Protein AF-A0A3D4PEL5-F1 (afdb_monomer)

Secondary structure (DSSP, 8-state):
-B----SS-EEEEEEEEE-S-TTTEEEEEEEEE-TT----STT-EEEEE-TTPPPEEPPTTEEEEE-TT-EEEEEEEE---SS------EEEEEEE-GGG--EE--------SS----TT-

pLDDT: mean 92.88, std 7.43, range [60.94, 98.19]

Solvent-accessible surface area (backbone atoms only — not comparable to full-atom values): 7435 Å² total; per-residue (Å²): 113,46,74,79,77,41,85,52,69,42,32,36,35,27,38,42,61,46,67,52,30,74,87,32,52,51,35,38,41,31,28,53,42,46,70,84,71,53,87,45,78,57,71,28,70,68,43,65,38,46,88,91,64,74,73,56,70,52,64,90,36,34,24,31,80,43,59,42,56,31,29,40,39,69,48,78,41,70,46,87,82,91,61,95,82,76,73,64,64,46,75,50,79,40,73,52,62,73,91,61,52,77,39,84,54,78,54,75,83,88,82,76,92,83,76,80,81,64,91,92,112

Nearest PDB structures (foldseek):
  3jb4-assembly1_B  TM=3.473E-01  e=1.575E+00  Ljungan virus 87-012
  7sgm-assembly1_A  TM=2.131E-01  e=1.757E+00  Homo sapiens
  4mxv-assembly1_D  TM=2.091E-01  e=2.188E+00  Homo sapiens
  6zs5-assembly1_D  TM=3.329E-01  e=9.603E+00  Homo sapiens
  7mez-assembly1_A  TM=2.178E-01  e=9.091E+00  Homo sapiens

Structure (mmCIF, N/CA/C/O backbone):
data_AF-A0A3D4PEL5-F1
#
_entry.id   AF-A0A3D4PEL5-F1
#
loop_
_atom_site.group_PDB
_atom_site.id
_atom_site.type_symbol
_atom_site.label_atom_id
_atom_site.label_alt_id
_atom_site.label_comp_id
_atom_site.label_asym_id
_atom_site.label_entity_id
_atom_site.label_seq_id
_atom_site.pdbx_PDB_ins_code
_atom_site.Cartn_x
_atom_site.Cartn_y
_atom_site.Cartn_z
_atom_site.occupancy
_atom_site.B_iso_or_equiv
_atom_site.auth_seq_id
_atom_site.auth_comp_id
_atom_site.auth_asym_id
_atom_site.auth_atom_id
_atom_site.pdbx_PDB_model_num
ATOM 1 N N . VAL A 1 1 ? -6.446 -4.851 -8.726 1.00 94.00 1 VAL A N 1
ATOM 2 C CA . VAL A 1 1 ? -7.329 -4.446 -7.604 1.00 94.00 1 VAL A CA 1
ATOM 3 C C . VAL A 1 1 ? -7.672 -5.688 -6.808 1.00 94.00 1 VAL A C 1
ATOM 5 O O . VAL A 1 1 ? -7.934 -6.709 -7.429 1.00 94.00 1 VAL A O 1
ATOM 8 N N . VAL A 1 2 ? -7.648 -5.611 -5.480 1.00 96.25 2 VAL A N 1
ATOM 9 C CA . VAL A 1 2 ? -7.956 -6.718 -4.568 1.00 96.25 2 VAL A CA 1
ATOM 10 C C . VAL A 1 2 ? -9.049 -6.272 -3.602 1.00 96.25 2 VAL A C 1
ATOM 12 O O . VAL A 1 2 ? -8.982 -5.172 -3.059 1.00 96.25 2 VAL A O 1
ATOM 15 N N . ASP A 1 3 ? -10.048 -7.121 -3.396 1.00 95.88 3 ASP A N 1
ATOM 16 C CA . ASP A 1 3 ? -11.123 -6.898 -2.433 1.00 95.88 3 ASP A CA 1
ATOM 17 C C . ASP A 1 3 ? -10.860 -7.740 -1.171 1.00 95.88 3 ASP A C 1
ATOM 19 O O . ASP A 1 3 ? -10.906 -8.971 -1.260 1.00 95.88 3 ASP A O 1
ATOM 23 N N . PRO A 1 4 ? -10.565 -7.114 -0.016 1.00 95.69 4 PRO A N 1
ATOM 24 C CA . PRO A 1 4 ? -10.307 -7.823 1.234 1.00 95.69 4 PRO A CA 1
ATOM 25 C C . PRO A 1 4 ? -11.581 -8.347 1.915 1.00 95.69 4 PRO A C 1
ATOM 27 O O . PRO A 1 4 ? -11.475 -9.019 2.938 1.00 95.69 4 PRO A O 1
ATOM 30 N N . LYS A 1 5 ? -12.774 -8.042 1.381 1.00 96.44 5 LYS A N 1
ATOM 31 C CA . LYS A 1 5 ? -14.080 -8.444 1.930 1.00 96.44 5 LYS A CA 1
ATOM 32 C C . LYS A 1 5 ? -14.337 -7.943 3.354 1.00 96.44 5 LYS A C 1
ATOM 34 O O . LYS A 1 5 ? -15.060 -8.578 4.116 1.00 96.44 5 LYS A O 1
ATOM 39 N N . PHE A 1 6 ? -13.767 -6.795 3.719 1.00 95.94 6 PHE A N 1
ATOM 40 C CA . PHE A 1 6 ? -14.029 -6.171 5.014 1.00 95.94 6 PHE A CA 1
ATOM 41 C C . PHE A 1 6 ? -15.477 -5.681 5.093 1.00 95.94 6 PHE A C 1
ATOM 43 O O . PHE A 1 6 ? -15.896 -4.830 4.310 1.00 95.94 6 PHE A O 1
ATOM 50 N N . THR A 1 7 ? -16.2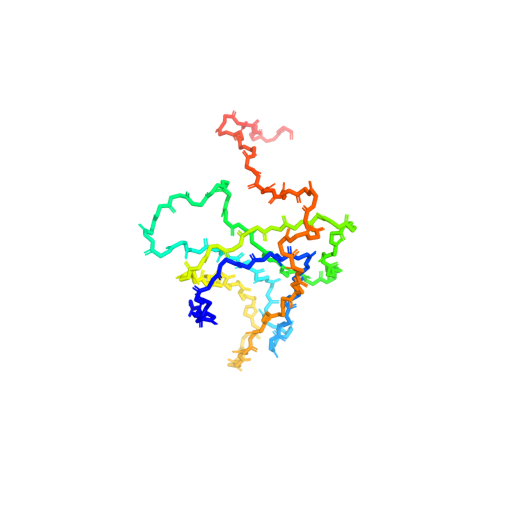28 -6.220 6.051 1.00 96.06 7 THR A N 1
ATOM 51 C CA . THR A 1 7 ? -17.625 -5.853 6.339 1.00 96.06 7 THR A CA 1
ATOM 52 C C . THR A 1 7 ? -17.753 -4.747 7.383 1.00 96.06 7 THR A C 1
ATOM 54 O O . THR A 1 7 ? -18.836 -4.210 7.573 1.00 96.06 7 THR A O 1
ATOM 57 N N . GLU A 1 8 ? -16.654 -4.410 8.051 1.00 96.12 8 GLU A N 1
ATOM 58 C CA . GLU A 1 8 ? -16.547 -3.368 9.069 1.00 96.12 8 GLU A CA 1
ATOM 59 C C . GLU A 1 8 ? -15.274 -2.553 8.834 1.00 96.12 8 GLU A C 1
ATOM 61 O O . GLU A 1 8 ? -14.348 -3.017 8.156 1.00 96.12 8 GLU A O 1
ATOM 66 N N . ASP A 1 9 ? -15.238 -1.341 9.382 1.00 95.88 9 ASP A N 1
ATOM 67 C CA . ASP A 1 9 ? -14.062 -0.482 9.312 1.00 95.88 9 ASP A CA 1
ATOM 68 C C . ASP A 1 9 ? -12.872 -1.174 9.991 1.00 95.88 9 ASP A C 1
ATOM 70 O O . ASP A 1 9 ? -13.000 -1.787 11.053 1.00 95.88 9 ASP A O 1
ATOM 74 N N . LYS A 1 10 ? -11.694 -1.089 9.372 1.00 97.38 10 LYS A N 1
ATOM 75 C CA . LYS A 1 10 ? -10.458 -1.673 9.902 1.00 97.38 10 LYS A CA 1
ATOM 76 C C . LYS A 1 10 ? -9.434 -0.594 10.195 1.00 97.38 10 LYS A C 1
ATOM 78 O O . LYS A 1 10 ? -9.231 0.307 9.390 1.00 97.38 10 LYS A O 1
ATOM 83 N N . TRP A 1 11 ? -8.738 -0.726 11.316 1.00 97.25 11 TRP A N 1
ATOM 84 C CA . TRP A 1 11 ? -7.670 0.182 11.715 1.00 97.25 11 TRP A CA 1
ATOM 85 C C . TRP A 1 11 ? -6.318 -0.497 11.527 1.00 97.25 11 TRP A C 1
ATOM 87 O O . TRP A 1 11 ? -6.069 -1.562 12.084 1.00 97.25 11 TRP A O 1
ATOM 97 N N . VAL A 1 12 ? -5.465 0.098 10.693 1.00 96.19 12 VAL A N 1
ATOM 98 C CA . VAL A 1 12 ? -4.199 -0.484 10.232 1.00 96.19 12 VAL A CA 1
ATOM 99 C C . VAL A 1 12 ? -3.019 0.244 10.872 1.00 96.19 12 VAL A C 1
ATOM 101 O O . VAL A 1 12 ? -2.780 1.416 10.573 1.00 96.19 12 VAL A O 1
ATOM 104 N N . THR A 1 13 ? -2.245 -0.461 11.696 1.00 96.75 13 THR A N 1
ATOM 105 C CA . THR A 1 13 ? -1.041 0.058 12.385 1.00 96.75 13 THR A CA 1
ATOM 106 C C . THR A 1 13 ? 0.241 -0.167 11.589 1.00 96.75 13 THR A C 1
ATOM 108 O O . THR A 1 13 ? 1.259 0.495 11.794 1.00 96.75 13 THR A O 1
ATOM 111 N N . GLY A 1 14 ? 0.215 -1.107 10.648 1.00 95.38 14 GLY A N 1
ATOM 112 C CA . GLY A 1 14 ? 1.373 -1.450 9.842 1.00 95.38 14 GLY A CA 1
ATOM 113 C C . GLY A 1 14 ? 0.987 -2.191 8.578 1.00 95.38 14 GLY A C 1
ATOM 114 O O . GLY A 1 14 ? -0.041 -2.863 8.503 1.00 95.38 14 GLY A O 1
ATOM 115 N N . THR A 1 15 ? 1.835 -2.060 7.568 1.00 94.56 15 THR A N 1
ATOM 116 C CA . THR A 1 15 ? 1.651 -2.710 6.271 1.00 94.56 15 THR A CA 1
ATOM 117 C C . THR A 1 15 ? 2.979 -3.220 5.760 1.00 94.56 15 THR A C 1
ATOM 119 O O . THR A 1 15 ? 3.976 -2.499 5.843 1.00 94.56 15 THR A O 1
ATOM 122 N N . GLN A 1 16 ? 2.976 -4.397 5.145 1.00 94.12 16 GLN A N 1
ATOM 123 C CA . GLN A 1 16 ? 4.151 -4.935 4.473 1.00 94.12 16 GLN A CA 1
ATOM 124 C C . GLN A 1 16 ? 3.773 -5.432 3.086 1.00 94.12 16 GLN A C 1
ATOM 126 O O . GLN A 1 16 ? 2.930 -6.312 2.953 1.00 94.12 16 GLN A O 1
ATOM 131 N N . ILE A 1 17 ? 4.430 -4.907 2.056 1.00 95.69 17 ILE A N 1
ATOM 132 C CA . ILE A 1 17 ? 4.366 -5.482 0.714 1.00 95.69 17 ILE A CA 1
ATOM 133 C C . ILE A 1 17 ? 5.541 -6.446 0.547 1.00 95.69 17 ILE A C 1
ATOM 135 O O . ILE A 1 17 ? 6.686 -6.121 0.868 1.00 95.69 17 ILE A O 1
ATOM 139 N N . VAL A 1 18 ? 5.246 -7.637 0.037 1.00 95.38 18 VAL A N 1
ATOM 140 C CA . VAL A 1 18 ? 6.220 -8.681 -0.273 1.00 95.38 18 VAL A CA 1
ATOM 141 C C . VAL A 1 18 ? 6.142 -8.952 -1.775 1.00 95.38 18 VAL A C 1
ATOM 143 O O . VAL A 1 18 ? 5.154 -9.542 -2.221 1.00 95.38 18 VAL A O 1
ATOM 146 N N . PRO A 1 19 ? 7.147 -8.529 -2.564 1.00 96.94 19 PRO A N 1
ATOM 147 C CA . PRO A 1 19 ? 7.199 -8.846 -3.986 1.00 96.94 19 PRO A CA 1
ATOM 148 C C . PRO A 1 19 ? 7.222 -10.353 -4.207 1.00 96.94 19 PRO A C 1
ATOM 150 O O . PRO A 1 19 ? 7.972 -11.058 -3.522 1.00 96.94 19 PRO A O 1
ATOM 153 N N . GLY A 1 20 ? 6.450 -10.837 -5.178 1.00 97.56 20 GLY A N 1
ATOM 154 C CA . GLY A 1 20 ? 6.537 -12.229 -5.615 1.00 97.56 20 GLY A CA 1
ATOM 155 C C . GLY A 1 20 ? 7.823 -12.477 -6.401 1.00 97.56 20 GLY A C 1
ATOM 156 O O . GLY A 1 20 ? 8.433 -13.534 -6.265 1.00 97.56 20 GLY A O 1
ATOM 157 N N . ASN A 1 21 ? 8.280 -11.466 -7.145 1.00 97.19 21 ASN A N 1
ATOM 158 C CA . ASN A 1 21 ? 9.505 -11.515 -7.931 1.00 97.19 21 ASN A CA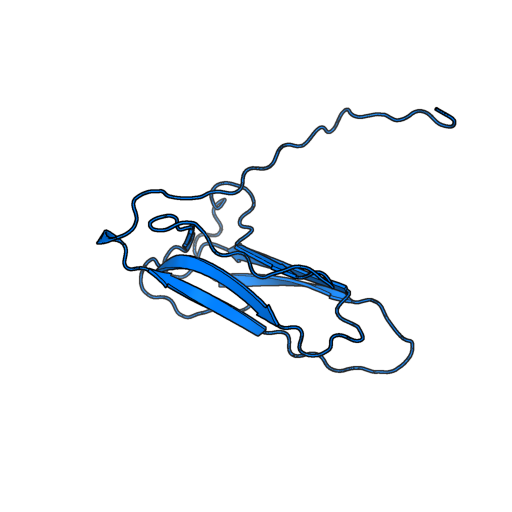 1
ATOM 159 C C . ASN A 1 21 ? 10.347 -10.239 -7.774 1.00 97.19 21 ASN A C 1
ATOM 161 O O . ASN A 1 21 ? 10.167 -9.235 -8.466 1.00 97.19 21 ASN A O 1
ATOM 165 N N . ARG A 1 22 ? 11.328 -10.294 -6.868 1.00 95.62 22 ARG A N 1
ATOM 166 C CA . ARG A 1 22 ? 12.253 -9.177 -6.602 1.00 95.62 22 ARG A CA 1
ATOM 167 C C . ARG A 1 22 ? 13.178 -8.839 -7.776 1.00 95.62 22 ARG A C 1
ATOM 169 O O . ARG A 1 22 ? 13.776 -7.772 -7.749 1.00 95.62 22 ARG A O 1
ATOM 176 N N . ALA A 1 23 ? 13.320 -9.715 -8.775 1.00 96.12 23 ALA A N 1
ATOM 177 C CA . ALA A 1 23 ? 14.178 -9.449 -9.929 1.00 96.12 23 ALA A CA 1
ATOM 178 C C . ALA A 1 23 ? 13.566 -8.425 -10.897 1.00 96.12 23 ALA A C 1
ATOM 180 O O . ALA A 1 23 ? 14.304 -7.805 -11.658 1.00 96.12 23 ALA A O 1
ATOM 181 N N . VAL A 1 24 ? 12.238 -8.254 -10.874 1.00 97.50 24 VAL A N 1
ATOM 182 C CA . VAL A 1 24 ? 11.530 -7.344 -11.789 1.00 97.50 24 VAL A CA 1
ATOM 183 C C . VAL A 1 24 ? 10.606 -6.352 -11.105 1.00 97.50 24 VAL A C 1
ATOM 185 O O . VAL A 1 24 ? 10.287 -5.343 -11.719 1.00 97.50 24 VAL A O 1
ATOM 188 N N . VAL A 1 25 ? 10.176 -6.564 -9.858 1.00 97.94 25 VAL A N 1
ATOM 189 C CA . VAL A 1 25 ? 9.380 -5.557 -9.133 1.00 97.94 25 VAL A CA 1
ATOM 190 C C . VAL A 1 25 ? 10.289 -4.407 -8.697 1.00 97.94 25 VAL A C 1
ATOM 192 O O . VAL A 1 25 ? 11.049 -4.538 -7.738 1.00 97.94 25 VAL A O 1
ATOM 195 N N . HIS A 1 26 ? 10.183 -3.269 -9.384 1.00 97.31 26 HIS A N 1
ATOM 196 C CA . HIS A 1 26 ? 10.934 -2.058 -9.058 1.00 97.31 26 HIS A CA 1
ATOM 197 C C . HIS A 1 26 ? 10.299 -1.304 -7.893 1.00 97.31 26 HIS A C 1
ATOM 199 O O . HIS A 1 26 ? 10.980 -0.964 -6.930 1.00 97.31 26 HIS A O 1
ATOM 205 N N . HIS A 1 27 ? 8.983 -1.091 -7.946 1.00 97.38 27 HIS A N 1
ATOM 206 C CA . HIS A 1 27 ? 8.215 -0.664 -6.784 1.00 97.38 27 HIS A CA 1
ATOM 207 C C . HIS A 1 27 ? 6.754 -1.104 -6.868 1.00 97.38 27 HIS A C 1
ATOM 209 O O . HIS A 1 27 ? 6.241 -1.460 -7.931 1.00 97.38 27 HIS A O 1
ATOM 215 N N . CYS A 1 28 ? 6.079 -1.064 -5.725 1.00 97.56 28 CYS A N 1
ATOM 216 C CA . CYS A 1 28 ? 4.638 -1.243 -5.628 1.00 97.56 28 CYS A CA 1
ATOM 217 C C . CY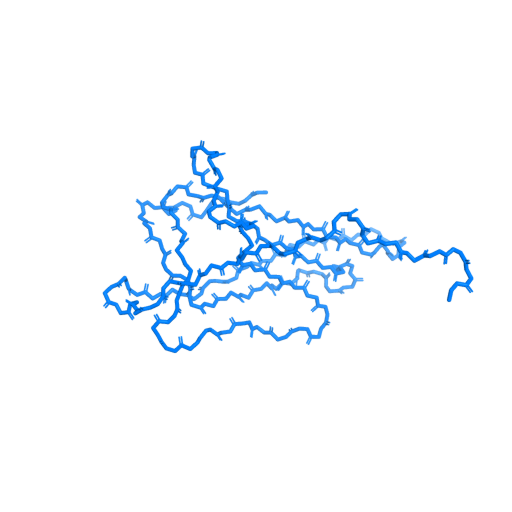S A 1 28 ? 4.079 -0.182 -4.685 1.00 97.56 28 CYS A C 1
ATOM 219 O O . CYS A 1 28 ? 4.614 0.005 -3.592 1.00 97.56 28 CYS A O 1
ATOM 221 N N . ILE A 1 29 ? 3.010 0.490 -5.098 1.00 96.00 29 ILE A N 1
ATOM 222 C CA . ILE A 1 29 ? 2.258 1.420 -4.255 1.00 96.00 29 ILE A CA 1
ATOM 223 C C . ILE A 1 29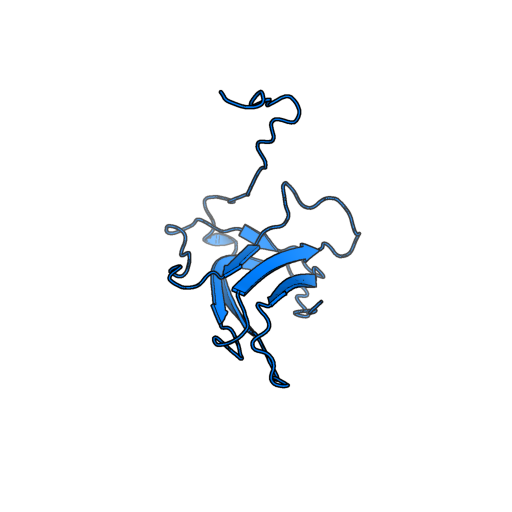 ? 0.832 0.893 -4.150 1.00 96.00 29 ILE A C 1
ATOM 225 O O . ILE A 1 29 ? 0.243 0.485 -5.151 1.00 96.00 29 ILE A O 1
ATOM 229 N N . VAL A 1 30 ? 0.281 0.862 -2.939 1.00 96.00 30 VAL A N 1
ATOM 230 C CA . VAL A 1 30 ? -1.078 0.377 -2.695 1.00 96.00 30 VAL A CA 1
ATOM 231 C C . VAL A 1 30 ? -1.937 1.502 -2.152 1.00 96.00 30 VAL A C 1
ATOM 233 O O . VAL A 1 30 ? -1.606 2.117 -1.134 1.00 96.00 30 VAL A O 1
ATOM 236 N N . PHE A 1 31 ? -3.066 1.714 -2.820 1.00 94.56 31 PHE A N 1
ATOM 237 C CA . PHE A 1 31 ? -4.064 2.714 -2.471 1.00 94.56 31 PHE A CA 1
ATOM 238 C C . PHE A 1 31 ? -5.352 2.069 -1.957 1.00 94.56 31 PHE A C 1
ATOM 240 O O . PHE A 1 31 ? -5.742 0.995 -2.419 1.00 94.56 31 PHE A O 1
ATOM 247 N N . VAL A 1 32 ? -6.030 2.742 -1.032 1.00 94.50 32 VAL A N 1
ATOM 248 C CA . VAL A 1 32 ? -7.395 2.435 -0.599 1.00 94.50 32 VAL A CA 1
ATOM 249 C C . VAL A 1 32 ? -8.370 3.111 -1.553 1.00 94.50 32 VAL A C 1
ATOM 251 O O . VAL A 1 32 ? -8.301 4.319 -1.768 1.00 94.50 32 VAL A O 1
ATOM 254 N N . ARG A 1 33 ? -9.300 2.331 -2.101 1.00 92.25 33 ARG A N 1
ATOM 255 C CA . ARG A 1 33 ? -10.435 2.807 -2.891 1.00 92.25 33 ARG A CA 1
ATOM 256 C C . ARG A 1 33 ? -11.733 2.564 -2.110 1.00 92.25 33 ARG A C 1
ATOM 258 O O . ARG A 1 33 ? -12.132 1.401 -2.015 1.00 92.25 33 ARG A O 1
ATOM 265 N N . PRO A 1 34 ? -12.383 3.609 -1.570 1.00 89.75 34 PRO A N 1
ATOM 266 C CA . PRO A 1 34 ? -13.677 3.498 -0.894 1.00 89.75 34 PRO A CA 1
ATOM 267 C C . PRO A 1 34 ? -14.775 2.905 -1.792 1.00 89.75 34 PRO A C 1
ATOM 269 O O . PRO A 1 34 ? -14.712 3.070 -3.015 1.00 89.75 34 PRO A O 1
ATOM 272 N N . PRO A 1 35 ? -15.798 2.243 -1.215 1.00 83.75 35 PRO A N 1
ATOM 273 C CA . PRO A 1 35 ? -16.870 1.593 -1.976 1.00 83.75 35 PRO A CA 1
ATOM 274 C C . PRO A 1 35 ? -17.734 2.572 -2.781 1.00 83.75 35 PRO A C 1
ATOM 276 O O . PRO A 1 35 ? -18.273 2.201 -3.820 1.00 83.75 35 PRO A O 1
ATOM 279 N N . ASP A 1 36 ? -17.861 3.817 -2.326 1.00 80.50 36 ASP A N 1
ATOM 280 C CA . ASP A 1 36 ? -18.648 4.864 -2.983 1.00 80.50 36 ASP A CA 1
ATOM 281 C C . ASP A 1 36 ? -17.835 5.693 -3.990 1.00 80.50 3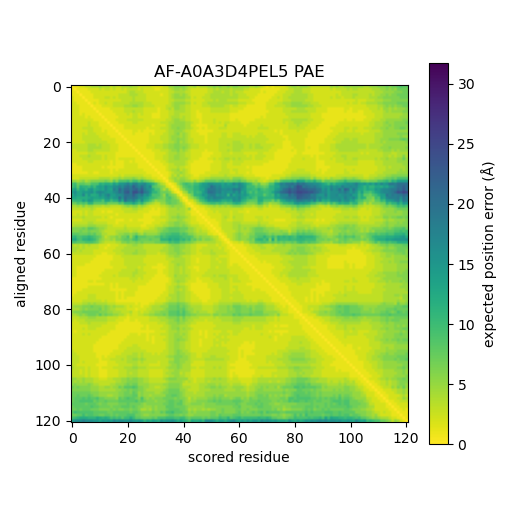6 ASP A C 1
ATOM 283 O O . ASP A 1 36 ? -18.357 6.651 -4.559 1.00 80.50 36 ASP A O 1
ATOM 287 N N . GLY A 1 37 ? -16.564 5.334 -4.216 1.00 66.81 37 GLY A N 1
ATOM 288 C CA . GLY A 1 37 ? -15.668 6.033 -5.138 1.00 66.81 37 GLY A CA 1
ATOM 289 C C . GLY A 1 37 ? -15.359 7.476 -4.737 1.00 66.81 37 GLY A C 1
ATOM 290 O O . GLY A 1 37 ? -14.754 8.193 -5.532 1.00 66.81 37 GLY A O 1
ATOM 291 N N . LYS A 1 38 ? -15.773 7.912 -3.539 1.00 66.50 38 LYS A N 1
ATOM 292 C CA . LYS A 1 38 ? -15.463 9.249 -3.037 1.00 66.50 38 LYS A CA 1
ATOM 293 C C . LYS A 1 38 ? -13.981 9.360 -2.722 1.00 66.50 38 LYS A C 1
ATOM 295 O O . LYS A 1 38 ? -13.321 8.364 -2.416 1.00 66.50 38 LYS A O 1
ATOM 300 N N . ASP A 1 39 ? -13.494 10.598 -2.750 1.00 60.94 39 ASP A N 1
ATOM 301 C CA . ASP A 1 39 ? -12.145 10.917 -2.311 1.00 60.94 39 ASP A CA 1
ATOM 302 C C . ASP A 1 39 ? -11.943 10.405 -0.886 1.00 60.94 39 ASP A C 1
ATOM 304 O O . ASP A 1 39 ? -12.549 10.867 0.085 1.00 60.94 39 ASP A O 1
ATOM 308 N N . TYR A 1 40 ? -11.077 9.406 -0.772 1.00 69.12 40 TYR A N 1
ATOM 309 C CA . TYR A 1 40 ? -10.503 9.032 0.502 1.00 69.12 40 TYR A CA 1
ATOM 310 C C . TYR A 1 40 ? -9.687 10.227 1.002 1.00 69.12 40 TYR A C 1
ATOM 312 O O . TYR A 1 40 ? -8.993 10.863 0.212 1.00 69.12 40 TYR A O 1
ATOM 320 N N . ARG A 1 41 ? -9.755 10.563 2.298 1.00 66.75 41 ARG A N 1
ATOM 321 C CA . ARG A 1 41 ? -8.987 11.698 2.838 1.00 66.75 41 ARG A CA 1
ATOM 322 C C . ARG A 1 41 ? -7.501 11.562 2.467 1.00 66.75 41 ARG A C 1
ATOM 324 O O . ARG A 1 41 ? -6.830 10.628 2.905 1.00 66.75 41 ARG A O 1
ATOM 331 N N . GLY A 1 42 ? -6.992 12.514 1.684 1.00 71.00 42 GLY A N 1
ATOM 332 C CA . GLY A 1 42 ? -5.604 12.531 1.217 1.00 71.00 42 GLY A CA 1
ATOM 333 C C . GLY A 1 42 ? -5.372 11.698 -0.049 1.00 71.00 42 GLY A C 1
ATOM 334 O O . GLY A 1 42 ? -6.189 11.693 -0.959 1.00 71.00 42 GLY A O 1
ATOM 335 N N . LEU A 1 43 ? -4.223 11.018 -0.128 1.00 77.44 43 LEU A N 1
ATOM 336 C CA . LEU A 1 43 ? -3.791 10.272 -1.328 1.00 77.44 43 LEU A CA 1
ATOM 337 C C . LEU A 1 43 ? -4.347 8.841 -1.413 1.00 77.44 43 LEU A C 1
ATOM 339 O O . LEU A 1 43 ? -4.104 8.147 -2.395 1.00 77.44 43 LEU A O 1
ATOM 343 N N . GLY A 1 44 ? -4.986 8.337 -0.353 1.00 87.38 44 GLY A N 1
ATOM 344 C CA . GLY A 1 44 ? -5.365 6.920 -0.254 1.00 87.38 44 GLY A CA 1
ATOM 345 C C . GLY A 1 44 ? -4.190 5.953 -0.101 1.00 87.38 44 GLY A C 1
ATOM 346 O O . GLY A 1 44 ? -4.411 4.751 -0.011 1.00 87.38 44 GLY A O 1
ATOM 347 N N . TRP A 1 45 ? -2.945 6.436 -0.053 1.00 90.75 45 TRP A N 1
ATOM 348 C CA . TRP A 1 45 ? -1.753 5.602 0.099 1.00 90.75 45 TRP A CA 1
ATOM 349 C C . TRP A 1 45 ? -1.790 4.848 1.432 1.00 90.75 45 TRP A C 1
ATOM 351 O O . TRP A 1 45 ? -1.721 5.452 2.506 1.00 90.75 45 TRP A O 1
ATOM 361 N N . ILE A 1 46 ? -1.782 3.513 1.375 1.00 92.12 46 ILE A N 1
ATOM 362 C CA . ILE A 1 46 ? -1.699 2.669 2.573 1.00 92.12 46 ILE A CA 1
ATOM 363 C C . ILE A 1 46 ? -0.419 1.840 2.670 1.00 92.12 46 ILE A C 1
ATOM 365 O O . ILE A 1 46 ? 0.059 1.603 3.776 1.00 92.12 46 ILE A O 1
ATOM 369 N N . ALA A 1 47 ? 0.210 1.470 1.556 1.00 93.12 47 ALA A N 1
ATOM 370 C CA . ALA A 1 47 ? 1.465 0.722 1.594 1.00 93.12 47 ALA A CA 1
ATOM 371 C C . ALA A 1 47 ? 2.363 1.046 0.398 1.00 93.12 47 ALA A C 1
ATOM 373 O O . ALA A 1 47 ? 1.887 1.439 -0.663 1.00 93.12 47 ALA A O 1
ATOM 374 N N . GLY A 1 48 ? 3.671 0.879 0.583 1.00 93.81 48 GLY A N 1
ATOM 375 C CA . GLY A 1 48 ? 4.668 1.031 -0.471 1.00 93.81 48 GLY A CA 1
ATOM 376 C C . GLY A 1 48 ? 5.784 0.001 -0.327 1.00 93.81 48 GLY A C 1
ATOM 377 O O . GLY A 1 48 ? 6.083 -0.447 0.783 1.00 93.81 48 GLY A O 1
ATOM 378 N N . TYR A 1 49 ? 6.389 -0.375 -1.446 1.00 95.75 49 TYR A N 1
ATOM 379 C CA . TYR A 1 49 ? 7.606 -1.175 -1.513 1.00 95.75 49 TYR A CA 1
ATOM 380 C C . TYR A 1 49 ? 8.571 -0.547 -2.504 1.00 95.75 49 TYR A C 1
ATOM 382 O O . TYR A 1 49 ? 8.200 -0.322 -3.652 1.00 95.75 49 TYR A O 1
ATOM 390 N N . VAL A 1 50 ? 9.814 -0.367 -2.068 1.00 95.06 50 VAL A N 1
ATOM 391 C CA . VAL A 1 50 ? 10.991 -0.200 -2.923 1.00 95.06 50 VAL A CA 1
ATOM 392 C C . VAL A 1 50 ? 12.108 -1.106 -2.381 1.00 95.06 50 VAL A C 1
ATOM 394 O O . VAL A 1 50 ? 12.114 -1.410 -1.179 1.00 95.06 50 VAL A O 1
ATOM 397 N N . PRO A 1 51 ? 13.062 -1.556 -3.212 1.00 93.19 51 PRO A N 1
ATOM 398 C CA . PRO A 1 51 ? 14.229 -2.295 -2.748 1.00 93.19 51 PRO A CA 1
ATOM 399 C C . PRO A 1 51 ? 14.956 -1.567 -1.608 1.00 93.19 51 PRO A C 1
ATOM 401 O O . PRO A 1 51 ? 15.277 -0.388 -1.709 1.00 93.19 51 PRO A O 1
ATOM 404 N N . GLY A 1 52 ? 15.193 -2.271 -0.498 1.00 89.56 52 GLY A N 1
ATOM 405 C CA . GLY A 1 52 ? 15.864 -1.727 0.690 1.00 89.56 52 GLY A CA 1
ATOM 406 C C . GLY A 1 52 ? 14.955 -1.004 1.693 1.00 89.56 52 GLY A C 1
ATOM 407 O O . GLY A 1 52 ? 15.389 -0.756 2.819 1.00 89.56 52 GLY A 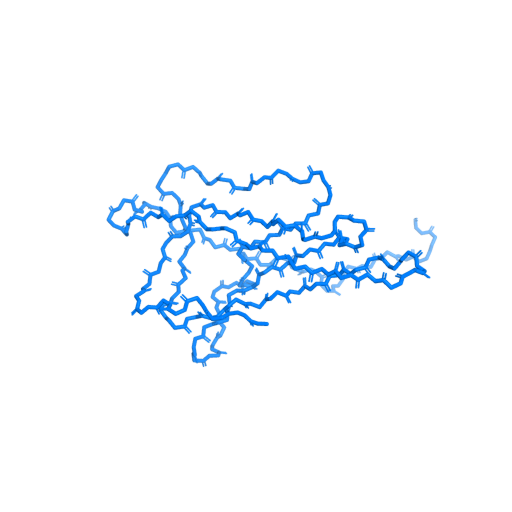O 1
ATOM 408 N N . GLN A 1 53 ? 13.693 -0.719 1.353 1.00 88.19 53 GLN A N 1
ATOM 409 C CA . GLN A 1 53 ? 12.757 -0.107 2.298 1.00 88.19 53 GLN A CA 1
ATOM 410 C C . GLN A 1 53 ? 12.354 -1.086 3.406 1.00 88.19 53 GLN A C 1
ATOM 412 O O . GLN A 1 53 ? 12.015 -2.245 3.159 1.00 88.19 53 GLN A O 1
ATOM 417 N N . ARG A 1 54 ? 12.359 -0.595 4.649 1.00 84.69 54 ARG A N 1
ATOM 418 C CA . ARG A 1 54 ? 11.857 -1.330 5.816 1.00 84.69 54 ARG A CA 1
ATOM 419 C C . ARG A 1 54 ? 10.339 -1.217 5.913 1.00 84.69 54 ARG A C 1
ATOM 421 O O . ARG A 1 54 ? 9.742 -0.260 5.429 1.00 84.69 54 ARG A O 1
ATOM 428 N N . SER A 1 55 ? 9.717 -2.191 6.572 1.00 77.50 55 SER A N 1
ATOM 429 C CA . SER A 1 55 ? 8.287 -2.115 6.867 1.00 77.50 55 SER A CA 1
ATOM 430 C C . SER A 1 55 ? 7.993 -0.904 7.751 1.00 77.50 55 SER A C 1
ATOM 432 O O . SER A 1 55 ? 8.749 -0.611 8.676 1.00 77.50 55 SER A O 1
ATOM 434 N N . VAL A 1 56 ? 6.879 -0.228 7.478 1.00 76.00 56 VAL A N 1
ATOM 435 C CA . VAL A 1 56 ? 6.390 0.868 8.317 1.00 76.00 56 VAL A CA 1
ATOM 436 C C . VAL A 1 56 ? 5.538 0.269 9.431 1.00 76.00 56 VAL A C 1
ATOM 438 O O . VAL A 1 56 ? 4.544 -0.407 9.156 1.00 76.00 56 VAL A O 1
ATOM 441 N N . HIS A 1 57 ? 5.943 0.516 10.673 1.00 84.94 57 HIS A N 1
ATOM 442 C CA . HIS A 1 57 ? 5.147 0.254 11.866 1.00 84.94 57 HIS A CA 1
ATOM 443 C C . HIS A 1 57 ? 4.912 1.584 12.576 1.00 84.94 57 HIS A C 1
ATOM 445 O O . HIS A 1 57 ? 5.857 2.352 12.775 1.00 84.94 57 HIS A O 1
ATOM 451 N N . MET A 1 58 ? 3.655 1.880 12.883 1.00 93.19 58 MET A N 1
ATOM 452 C CA . MET A 1 58 ? 3.282 3.107 13.578 1.00 93.19 58 MET A CA 1
ATOM 453 C C . MET A 1 58 ? 3.541 2.975 15.086 1.00 93.19 58 MET A C 1
ATOM 455 O O . MET A 1 58 ? 3.582 1.853 15.593 1.00 93.19 58 MET A O 1
ATOM 459 N N . PRO A 1 59 ? 3.730 4.092 15.814 1.00 95.38 59 PRO A N 1
ATOM 460 C CA . PRO A 1 59 ? 3.731 4.073 17.272 1.00 95.38 59 PRO A CA 1
ATOM 461 C C . PRO A 1 59 ? 2.441 3.468 17.840 1.00 95.38 59 PRO A C 1
ATOM 463 O O . PRO A 1 59 ? 1.416 3.386 17.162 1.00 95.38 59 PRO A O 1
ATOM 466 N N . GLU A 1 60 ? 2.480 3.074 19.107 1.00 96.06 60 GLU A N 1
ATOM 467 C CA . GLU A 1 60 ? 1.312 2.529 19.798 1.00 96.06 60 GLU A CA 1
ATOM 468 C C . GLU A 1 60 ? 0.116 3.495 19.749 1.00 96.06 60 GLU A C 1
ATOM 470 O O . GLU A 1 60 ? 0.260 4.700 19.955 1.00 96.06 60 GLU A O 1
ATOM 475 N N . GLY A 1 61 ? -1.069 2.960 19.442 1.00 97.25 61 GLY A N 1
ATOM 476 C CA . GLY A 1 61 ? -2.315 3.720 19.323 1.00 97.25 61 GLY A CA 1
ATOM 477 C C . GLY A 1 61 ? -2.475 4.534 18.031 1.00 97.25 61 GLY A C 1
ATOM 478 O O . GLY A 1 61 ? -3.523 5.154 17.843 1.00 97.25 61 GLY A O 1
ATOM 479 N N . TYR A 1 62 ? -1.489 4.530 17.127 1.00 97.88 62 TYR A N 1
ATOM 480 C CA . TYR A 1 62 ? -1.567 5.209 15.830 1.00 97.88 62 TYR A CA 1
ATOM 481 C C . TYR A 1 62 ? -2.021 4.230 14.748 1.00 97.88 62 TYR A C 1
ATOM 483 O O . TYR A 1 62 ? -1.414 3.173 14.557 1.00 97.88 62 TYR A O 1
ATOM 491 N N . ALA A 1 63 ? -3.062 4.592 14.001 1.00 96.69 63 ALA A N 1
ATOM 492 C CA . ALA A 1 63 ? -3.581 3.740 12.937 1.00 96.69 63 ALA A CA 1
ATOM 493 C C . ALA A 1 63 ? -4.200 4.534 11.784 1.00 96.69 63 ALA A C 1
ATOM 495 O O . ALA A 1 63 ? -4.677 5.656 11.942 1.00 96.69 63 ALA A O 1
ATOM 496 N N . ARG A 1 64 ? -4.224 3.916 10.601 1.00 94.38 64 ARG A N 1
ATOM 497 C CA . ARG A 1 64 ? -4.973 4.393 9.429 1.00 94.38 64 ARG A CA 1
ATOM 498 C C . ARG A 1 64 ? -6.302 3.667 9.325 1.00 94.38 64 ARG A C 1
ATOM 500 O O . ARG A 1 64 ? -6.332 2.439 9.406 1.00 94.38 64 ARG A O 1
ATOM 507 N N . LYS A 1 65 ? -7.379 4.403 9.073 1.00 94.38 65 LYS A N 1
ATOM 508 C CA . LYS A 1 65 ? -8.716 3.833 8.906 1.00 94.38 65 LYS A CA 1
ATOM 509 C C . LYS A 1 65 ? -8.946 3.327 7.482 1.00 94.38 65 LYS A C 1
ATOM 511 O O . LYS A 1 65 ? -8.851 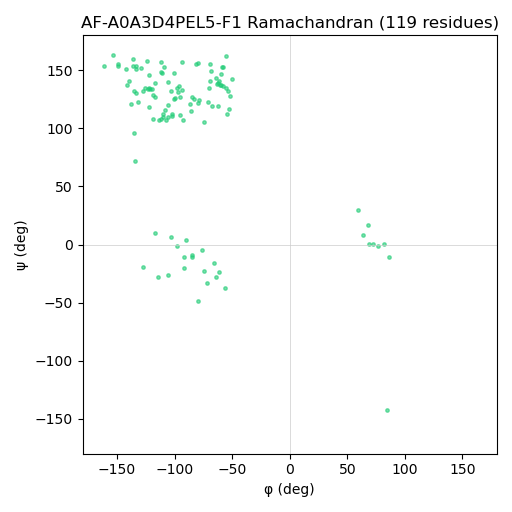4.094 6.535 1.00 94.38 65 LYS A O 1
ATOM 516 N N . VAL A 1 66 ? -9.328 2.071 7.306 1.00 94.69 66 VAL A N 1
ATOM 517 C CA . VAL A 1 66 ? -9.813 1.506 6.040 1.00 94.69 66 VAL A CA 1
ATOM 518 C C . VAL A 1 66 ? -11.318 1.276 6.174 1.00 94.69 66 VAL A C 1
ATOM 520 O O . VAL A 1 66 ? -11.711 0.359 6.893 1.00 94.69 66 VAL A O 1
ATOM 523 N N . PRO A 1 67 ? -12.167 2.087 5.517 1.00 93.75 67 PRO A N 1
ATOM 524 C CA . PRO A 1 67 ? -13.612 1.922 5.588 1.00 93.75 67 PRO A CA 1
ATOM 525 C C . PRO A 1 67 ? -14.078 0.549 5.094 1.00 93.75 67 PRO A C 1
ATOM 527 O O . PRO A 1 67 ? -13.504 0.006 4.140 1.00 93.75 67 PRO A O 1
ATOM 530 N N . ALA A 1 68 ? -15.148 0.027 5.689 1.00 95.00 68 ALA A N 1
ATOM 531 C CA . ALA A 1 68 ? -15.832 -1.181 5.238 1.00 95.00 68 ALA A CA 1
ATOM 532 C C . ALA A 1 68 ? -16.139 -1.120 3.731 1.00 95.00 68 ALA A C 1
ATOM 534 O O . ALA A 1 68 ? -16.463 -0.064 3.185 1.00 95.00 68 ALA A O 1
ATOM 535 N N . GLY A 1 69 ? -16.016 -2.252 3.036 1.00 94.62 69 GLY A N 1
ATOM 536 C CA . GLY A 1 69 ? -16.240 -2.340 1.589 1.00 94.62 69 GLY A CA 1
ATOM 537 C C . GLY A 1 69 ? -15.160 -1.695 0.707 1.00 94.62 69 GLY A C 1
ATOM 538 O O . GLY A 1 69 ? -15.278 -1.748 -0.517 1.00 94.62 69 GLY A O 1
ATOM 539 N N . SER A 1 70 ? -14.104 -1.109 1.282 1.00 95.06 70 SER A N 1
ATOM 540 C CA . SER A 1 70 ? -12.992 -0.563 0.494 1.00 95.06 70 SER A CA 1
ATOM 541 C C . SER A 1 70 ? -12.188 -1.660 -0.201 1.00 95.06 70 SER A C 1
ATOM 543 O O . SER A 1 70 ? -12.013 -2.764 0.316 1.00 95.06 70 SER A O 1
ATOM 545 N N . GLN A 1 71 ? -11.622 -1.325 -1.357 1.00 95.25 71 GLN A N 1
ATOM 546 C CA . GLN A 1 71 ? -10.727 -2.192 -2.120 1.00 95.25 71 GLN A CA 1
ATOM 547 C C . GLN A 1 71 ? -9.299 -1.647 -2.119 1.00 95.25 71 GLN A C 1
ATOM 549 O O . GLN A 1 71 ? -9.076 -0.448 -1.971 1.00 95.25 71 GLN A O 1
ATOM 554 N N . PHE A 1 72 ? -8.324 -2.522 -2.351 1.00 96.12 72 PHE A N 1
ATOM 555 C CA . PHE A 1 72 ? -6.923 -2.147 -2.506 1.00 96.12 72 PHE A CA 1
ATOM 556 C C . PHE A 1 72 ? -6.520 -2.115 -3.982 1.00 96.12 72 PHE A C 1
ATOM 558 O O . PHE A 1 72 ? -6.667 -3.095 -4.723 1.00 96.12 72 PHE A O 1
ATOM 565 N N . VAL A 1 73 ? -5.980 -0.986 -4.426 1.00 95.69 73 VAL A N 1
ATOM 566 C CA . VAL A 1 73 ? -5.463 -0.800 -5.783 1.00 95.69 73 VAL A CA 1
ATOM 567 C C . VAL A 1 73 ? -3.944 -0.888 -5.735 1.00 95.69 73 VAL A C 1
ATOM 569 O O . VAL A 1 73 ? -3.289 -0.010 -5.190 1.00 95.69 73 VAL A O 1
ATOM 572 N N . PHE A 1 74 ? -3.397 -1.960 -6.304 1.00 97.44 74 PHE A N 1
ATOM 573 C CA . PHE A 1 74 ? -1.959 -2.159 -6.454 1.00 97.44 74 PHE A CA 1
ATOM 574 C C . PHE A 1 74 ? -1.499 -1.480 -7.744 1.00 97.44 74 PHE A C 1
ATOM 576 O O . PHE A 1 74 ? -1.906 -1.887 -8.834 1.00 97.44 74 PHE A O 1
ATOM 583 N N . GLN A 1 75 ? -0.663 -0.457 -7.615 1.00 97.56 75 GLN A N 1
ATOM 584 C CA . GLN A 1 75 ? 0.082 0.144 -8.710 1.00 97.56 75 GLN A CA 1
ATOM 585 C C . GLN A 1 75 ? 1.449 -0.539 -8.780 1.00 97.56 75 GLN A C 1
ATOM 587 O O . GLN A 1 75 ? 2.297 -0.353 -7.906 1.00 97.56 75 GLN A O 1
ATOM 592 N N . MET A 1 76 ? 1.627 -1.373 -9.802 1.00 97.62 76 MET A N 1
ATOM 593 C CA . MET A 1 76 ? 2.848 -2.145 -10.016 1.00 97.62 76 MET A CA 1
ATOM 594 C C . MET A 1 76 ? 3.758 -1.426 -11.007 1.00 97.62 76 MET A C 1
ATOM 596 O O . MET A 1 76 ? 3.311 -1.051 -12.090 1.00 97.62 76 MET A O 1
ATOM 600 N N . HIS A 1 77 ? 5.035 -1.289 -10.660 1.00 98.00 77 HIS A N 1
ATOM 601 C CA . HIS A 1 77 ? 6.069 -0.820 -11.574 1.00 98.00 77 HIS A CA 1
ATOM 602 C C . HIS A 1 77 ? 7.153 -1.882 -11.673 1.00 98.00 77 HIS A C 1
ATOM 604 O O . HIS A 1 77 ? 7.801 -2.227 -10.680 1.00 98.00 77 HIS A O 1
ATOM 610 N N . TYR A 1 78 ? 7.334 -2.397 -12.884 1.00 97.88 78 TYR A N 1
ATOM 611 C CA . TYR A 1 78 ? 8.313 -3.426 -13.181 1.00 97.88 78 TYR A CA 1
ATOM 612 C C . TYR A 1 78 ? 9.504 -2.841 -13.943 1.00 97.88 78 TYR A C 1
ATOM 614 O O . TYR A 1 78 ? 9.305 -2.051 -14.864 1.00 97.88 78 TYR A O 1
ATOM 622 N N . THR A 1 79 ? 10.717 -3.279 -13.604 1.00 97.31 79 THR A N 1
ATOM 623 C CA . THR A 1 79 ? 11.909 -3.101 -14.445 1.00 97.31 79 THR A CA 1
ATOM 624 C C . THR A 1 79 ? 12.096 -4.373 -15.272 1.00 97.31 79 THR A C 1
ATOM 626 O O . THR A 1 79 ? 12.399 -5.422 -14.698 1.00 97.31 79 THR A O 1
ATOM 629 N N . PRO A 1 80 ? 11.910 -4.328 -16.603 1.00 94.88 80 PRO A N 1
ATOM 630 C CA . PRO A 1 80 ? 12.104 -5.497 -17.454 1.00 94.88 80 PRO A CA 1
ATOM 631 C C . PRO A 1 80 ? 13.560 -5.977 -17.442 1.00 94.88 80 PRO A C 1
ATOM 633 O O . PRO A 1 80 ? 14.483 -5.166 -17.451 1.00 94.88 80 PRO A O 1
ATOM 636 N N . ASN A 1 81 ? 13.765 -7.295 -17.496 1.00 96.75 81 ASN A N 1
ATOM 637 C CA . ASN A 1 81 ? 15.095 -7.915 -17.582 1.00 96.75 81 ASN A CA 1
ATOM 638 C C . ASN A 1 81 ? 15.319 -8.719 -18.881 1.00 96.75 81 ASN A C 1
ATOM 640 O O . ASN A 1 81 ? 16.302 -9.444 -18.997 1.00 96.75 81 ASN A O 1
ATOM 644 N N . GLY A 1 82 ? 14.409 -8.603 -19.856 1.00 96.69 82 GLY A N 1
ATOM 645 C CA . GLY A 1 82 ? 14.525 -9.244 -21.172 1.00 96.69 82 GLY A CA 1
ATOM 646 C C . GLY A 1 82 ? 14.095 -10.715 -21.238 1.00 96.69 82 GLY A C 1
ATOM 647 O O . GLY A 1 82 ? 14.151 -11.304 -22.313 1.00 96.69 82 GLY A O 1
ATOM 648 N N . ILE A 1 83 ? 13.640 -11.307 -20.130 1.00 96.75 83 ILE A N 1
ATOM 649 C CA . ILE A 1 83 ? 13.137 -12.687 -20.070 1.00 96.75 83 ILE A CA 1
ATOM 650 C C . ILE A 1 83 ? 11.701 -12.646 -19.540 1.00 96.75 83 ILE A C 1
ATOM 652 O O . ILE A 1 83 ? 11.378 -11.802 -18.709 1.00 96.75 83 ILE A O 1
ATOM 656 N N . ALA A 1 84 ? 10.827 -13.541 -20.007 1.00 97.38 84 ALA A N 1
ATOM 657 C CA . ALA A 1 84 ? 9.484 -13.673 -19.445 1.00 97.38 84 ALA A CA 1
ATOM 658 C C . ALA A 1 84 ? 9.555 -13.983 -17.937 1.00 97.38 84 ALA A C 1
ATOM 660 O O . ALA A 1 84 ? 10.374 -14.793 -17.502 1.00 97.38 84 ALA A O 1
ATOM 661 N N . GLN A 1 85 ? 8.713 -13.323 -17.143 1.00 97.75 85 GLN A N 1
ATOM 662 C CA . GLN A 1 85 ? 8.678 -13.457 -15.687 1.00 97.75 85 GLN A CA 1
ATOM 663 C C . GLN A 1 85 ? 7.238 -13.570 -15.198 1.00 97.75 85 GLN A C 1
ATOM 665 O O . GLN A 1 85 ? 6.323 -13.015 -15.804 1.00 97.75 85 GLN A O 1
ATOM 670 N N . GLU A 1 86 ? 7.071 -14.216 -14.051 1.00 97.81 86 GLU A N 1
ATOM 671 C CA . GLU A 1 86 ? 5.833 -14.208 -13.279 1.00 97.81 86 GLU A CA 1
ATOM 672 C C . GLU A 1 86 ? 6.057 -13.447 -11.969 1.00 97.81 86 GLU A C 1
ATOM 674 O O . GLU A 1 86 ? 7.161 -13.441 -11.414 1.00 97.81 86 GLU A O 1
ATOM 679 N N . ASP A 1 87 ? 5.011 -12.790 -11.475 1.00 97.94 87 ASP A N 1
ATOM 680 C CA . ASP A 1 87 ? 4.999 -12.111 -10.183 1.00 97.94 87 ASP A CA 1
ATOM 681 C C . ASP A 1 87 ? 3.641 -12.315 -9.511 1.00 97.94 87 ASP A C 1
ATOM 683 O O . ASP A 1 87 ? 2.588 -12.188 -10.134 1.00 97.94 87 ASP A O 1
ATOM 687 N N . LEU A 1 88 ? 3.680 -12.596 -8.212 1.00 97.62 88 LEU A N 1
ATOM 688 C CA . LEU A 1 88 ? 2.506 -12.621 -7.350 1.00 97.62 8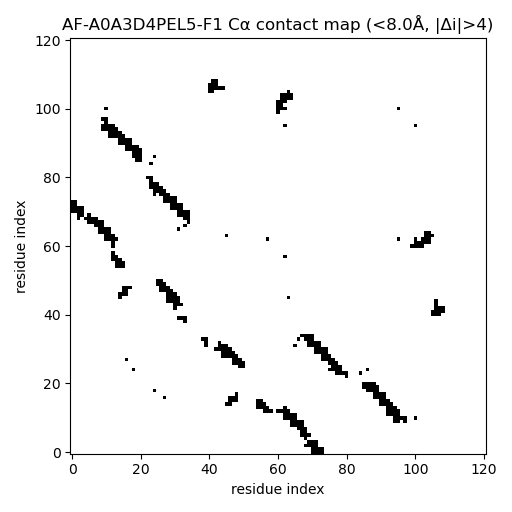8 LEU A CA 1
ATOM 689 C C . LEU A 1 88 ? 2.829 -11.871 -6.060 1.00 97.62 88 LEU A C 1
ATOM 691 O O . LEU A 1 88 ? 3.033 -12.461 -4.995 1.00 97.62 88 LEU A O 1
ATOM 695 N N . THR A 1 89 ? 2.929 -10.551 -6.190 1.00 97.81 89 THR A N 1
ATOM 696 C CA . THR A 1 89 ? 3.140 -9.634 -5.069 1.00 97.81 89 THR A CA 1
ATOM 697 C C . THR A 1 89 ? 1.973 -9.692 -4.079 1.00 97.81 89 THR A C 1
ATOM 699 O O . THR A 1 89 ? 0.805 -9.756 -4.464 1.00 97.81 89 THR A O 1
ATOM 702 N N . LYS A 1 90 ? 2.294 -9.666 -2.781 1.00 96.56 90 LYS A N 1
ATOM 703 C CA . LYS A 1 90 ? 1.332 -9.769 -1.672 1.00 96.56 90 LYS A CA 1
ATOM 704 C C . LYS A 1 90 ? 1.458 -8.577 -0.732 1.00 96.56 90 LYS A C 1
ATOM 706 O O . LYS A 1 90 ? 2.515 -7.955 -0.649 1.00 96.56 90 LYS A O 1
ATOM 711 N N . MET A 1 91 ? 0.400 -8.308 0.025 1.00 95.81 91 MET A N 1
ATOM 712 C CA . MET A 1 91 ? 0.401 -7.324 1.105 1.00 95.81 91 MET A CA 1
ATOM 713 C C . MET A 1 91 ? -0.123 -7.957 2.395 1.00 95.81 91 MET A C 1
ATOM 715 O O . MET A 1 91 ? -1.168 -8.604 2.383 1.00 95.81 91 MET A O 1
ATOM 719 N N . GLY A 1 92 ? 0.598 -7.754 3.494 1.00 95.06 92 GLY A N 1
ATOM 720 C CA . GLY A 1 92 ? 0.150 -8.029 4.855 1.00 95.06 92 GLY A CA 1
ATOM 721 C C . GLY A 1 92 ? -0.301 -6.748 5.557 1.00 95.06 92 GLY A C 1
ATOM 722 O O . GLY A 1 92 ? 0.255 -5.673 5.312 1.00 95.06 92 GLY A O 1
ATOM 723 N N . LEU A 1 93 ? -1.293 -6.880 6.438 1.00 95.38 93 LEU A N 1
ATOM 724 C CA . LEU A 1 93 ? -1.841 -5.805 7.264 1.00 95.38 93 LEU A CA 1
ATOM 725 C C . LEU A 1 93 ? -1.716 -6.190 8.740 1.00 95.38 93 LEU A C 1
ATOM 727 O O . LEU A 1 93 ? -2.054 -7.313 9.111 1.00 95.38 93 LEU A O 1
ATOM 731 N N . LEU A 1 94 ? -1.262 -5.253 9.568 1.00 95.75 94 LEU A N 1
ATOM 732 C CA . LEU A 1 94 ? -1.370 -5.335 11.023 1.00 95.75 94 LEU A CA 1
ATOM 733 C C . LEU A 1 94 ? -2.557 -4.482 11.457 1.00 95.75 94 LEU A C 1
ATOM 735 O O . LEU A 1 94 ? -2.639 -3.311 11.080 1.00 95.75 94 LEU A O 1
ATOM 739 N N . LEU A 1 95 ? -3.474 -5.091 12.205 1.00 96.44 95 LEU A N 1
ATOM 740 C CA . LEU A 1 95 ? -4.716 -4.469 12.646 1.00 96.44 95 LEU A CA 1
ATOM 741 C C . LEU A 1 95 ? -4.685 -4.197 14.151 1.00 96.44 95 LEU A C 1
ATOM 743 O O . LEU A 1 95 ? -4.006 -4.906 14.893 1.00 96.44 95 LEU A O 1
ATOM 747 N N . ILE A 1 96 ? -5.439 -3.189 14.576 1.00 97.25 96 ILE A N 1
ATOM 748 C CA . ILE A 1 96 ? -5.709 -2.862 15.980 1.00 97.25 96 ILE A CA 1
ATOM 749 C C . ILE A 1 96 ? -7.220 -2.706 16.179 1.00 97.25 96 ILE A C 1
ATOM 751 O O . ILE A 1 96 ? -7.933 -2.356 15.232 1.00 97.25 96 ILE A O 1
ATOM 755 N N . ASP A 1 97 ? -7.709 -2.972 17.389 1.00 97.81 97 ASP A N 1
ATOM 756 C CA . ASP A 1 97 ? -9.098 -2.692 17.748 1.00 97.81 97 ASP A CA 1
ATOM 757 C C . ASP A 1 97 ? -9.334 -1.176 17.820 1.00 97.81 97 ASP A C 1
ATOM 759 O O . ASP A 1 97 ? -8.507 -0.428 18.336 1.00 97.81 97 ASP A O 1
ATOM 763 N N . GLU A 1 98 ? -10.496 -0.712 17.352 1.00 97.19 98 GLU A N 1
ATOM 764 C CA . GLU A 1 98 ? -10.841 0.719 17.315 1.00 97.19 98 GLU A CA 1
ATOM 765 C C . GLU A 1 98 ? -10.752 1.398 18.690 1.00 97.19 98 GLU A C 1
ATOM 767 O O . GLU A 1 98 ? -10.288 2.528 18.791 1.00 97.19 98 GLU A O 1
ATOM 772 N N . LYS A 1 99 ? -11.137 0.691 19.759 1.00 97.75 99 LYS A N 1
ATOM 773 C CA . LYS A 1 99 ? -11.077 1.195 21.143 1.00 97.75 99 LYS A CA 1
ATOM 774 C C . LYS A 1 99 ? -9.654 1.545 21.608 1.00 97.75 99 LYS A C 1
ATOM 776 O O . LYS A 1 99 ? -9.511 2.332 22.537 1.00 97.75 99 LYS A O 1
ATOM 781 N N . ASP A 1 100 ? -8.636 0.945 20.988 1.00 98.19 100 ASP A N 1
ATOM 782 C CA . ASP A 1 100 ? -7.225 1.125 21.339 1.00 98.19 100 A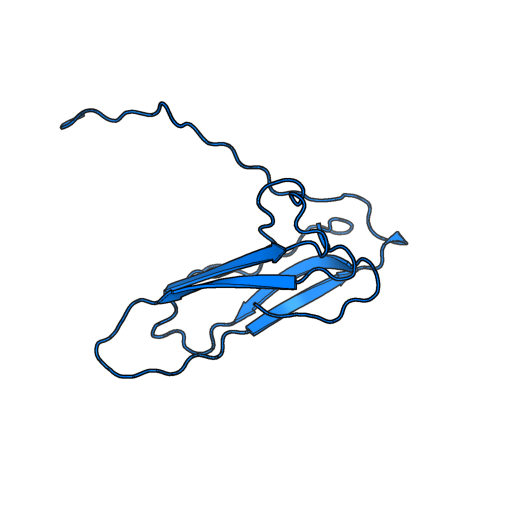SP A CA 1
ATOM 783 C C . ASP A 1 100 ? -6.543 2.158 20.415 1.00 98.19 100 ASP A C 1
ATOM 785 O O . ASP A 1 100 ? -5.362 2.478 20.578 1.00 98.19 100 ASP A O 1
ATOM 789 N N . VAL A 1 101 ? -7.278 2.717 19.443 1.00 98.19 101 VAL A N 1
ATOM 790 C CA . VAL A 1 101 ? -6.798 3.800 18.580 1.00 98.19 101 VAL A CA 1
ATOM 791 C C . VAL A 1 101 ? -6.903 5.129 19.319 1.00 98.19 101 VAL A C 1
ATOM 793 O O . VAL A 1 101 ? -7.981 5.568 19.710 1.00 98.19 101 VAL A O 1
ATOM 796 N N . THR A 1 102 ? -5.771 5.811 19.460 1.00 98.12 102 THR A N 1
ATOM 797 C CA . THR A 1 102 ? -5.694 7.153 20.055 1.00 98.12 102 THR A CA 1
ATOM 798 C C . THR A 1 102 ? -5.466 8.238 19.008 1.00 98.12 102 THR A C 1
ATOM 800 O O . THR A 1 102 ? -5.854 9.384 19.227 1.00 98.12 102 THR A O 1
ATOM 803 N N . HIS A 1 103 ? -4.858 7.892 17.867 1.00 97.75 103 HIS A N 1
ATOM 804 C CA . HIS A 1 103 ? -4.526 8.833 16.800 1.00 97.75 103 HIS A CA 1
ATOM 805 C C . HIS A 1 103 ? -4.829 8.235 15.420 1.00 97.75 103 HIS A C 1
ATOM 807 O O . HIS A 1 103 ? -4.245 7.225 15.016 1.00 97.75 103 HIS A O 1
ATOM 813 N N . GLU A 1 104 ? -5.701 8.900 14.660 1.00 94.75 104 GLU A N 1
ATOM 814 C CA . GLU A 1 104 ? -5.883 8.610 13.237 1.00 94.75 104 GLU A CA 1
ATOM 815 C C . GLU A 1 104 ? -4.753 9.255 12.428 1.00 94.75 104 GLU A C 1
ATOM 817 O O . GLU A 1 104 ? -4.527 10.466 12.480 1.00 94.75 104 GLU A O 1
ATOM 822 N N . VAL A 1 105 ? -4.049 8.438 11.650 1.00 92.44 105 VAL A N 1
ATOM 823 C CA . VAL A 1 105 ? -2.994 8.886 10.740 1.00 92.44 105 VAL A CA 1
ATOM 824 C C . VAL A 1 105 ? -3.578 9.050 9.343 1.00 92.44 105 VAL A C 1
ATOM 826 O O . VAL A 1 105 ? -4.289 8.179 8.851 1.00 92.44 105 VAL A O 1
ATOM 829 N N . SER A 1 106 ? -3.229 10.140 8.662 1.00 88.56 106 SER A N 1
ATOM 830 C CA . SER A 1 106 ? -3.550 10.346 7.248 1.00 88.56 106 SER A CA 1
ATOM 831 C C . SER A 1 106 ? -2.322 10.838 6.486 1.00 88.56 106 SER A C 1
ATOM 833 O O . SER A 1 106 ? -1.431 11.472 7.051 1.00 88.56 106 SER A O 1
ATOM 835 N N . THR A 1 107 ? -2.253 10.514 5.195 1.00 86.38 107 THR A N 1
ATOM 836 C CA . THR A 1 107 ? -1.191 10.988 4.301 1.00 86.38 107 THR A CA 1
ATOM 837 C C . THR A 1 107 ? -1.764 12.053 3.381 1.00 86.38 107 THR A C 1
ATOM 839 O O . THR A 1 107 ? -2.566 11.756 2.493 1.00 86.38 107 THR A O 1
ATOM 842 N N . LEU A 1 108 ? -1.343 13.295 3.607 1.00 86.56 108 LEU A N 1
ATOM 843 C CA . LEU A 1 108 ? -1.672 14.437 2.762 1.00 86.56 108 LEU A CA 1
ATOM 844 C C . LEU A 1 108 ? -0.578 14.651 1.718 1.00 86.56 108 LEU A C 1
ATOM 846 O O . LEU A 1 108 ? 0.567 14.241 1.907 1.00 86.56 108 LEU A O 1
ATOM 850 N N . VAL A 1 109 ? -0.942 15.304 0.619 1.00 84.56 109 VAL A N 1
ATOM 851 C CA . VAL A 1 109 ? -0.002 15.651 -0.448 1.00 84.56 109 VAL A CA 1
ATOM 852 C C . VAL A 1 109 ? 0.337 17.124 -0.349 1.00 84.56 109 VAL A C 1
ATOM 854 O O . VAL A 1 109 ? -0.561 17.957 -0.255 1.00 84.56 109 VAL A O 1
ATOM 857 N N . ALA A 1 110 ? 1.624 17.439 -0.416 1.00 89.56 110 ALA A N 1
ATOM 858 C CA . ALA A 1 110 ? 2.109 18.783 -0.677 1.00 89.56 110 ALA A CA 1
ATOM 859 C C . ALA A 1 110 ? 2.727 18.778 -2.077 1.00 89.56 110 ALA A C 1
ATOM 861 O O . ALA A 1 110 ? 3.725 18.097 -2.308 1.00 89.56 110 ALA A O 1
ATOM 862 N N . ILE A 1 111 ? 2.100 19.485 -3.016 1.00 89.88 111 ILE A N 1
ATOM 863 C CA . ILE A 1 111 ? 2.550 19.573 -4.408 1.00 89.88 111 ILE A CA 1
ATOM 864 C C . ILE A 1 111 ? 2.797 21.043 -4.737 1.00 89.88 111 ILE A C 1
ATOM 866 O O . ILE A 1 111 ? 1.961 21.889 -4.429 1.00 89.88 111 ILE A O 1
ATOM 870 N N . ASN A 1 112 ? 3.931 21.330 -5.377 1.00 94.00 112 ASN A N 1
ATOM 871 C CA . ASN A 1 112 ? 4.188 22.616 -6.011 1.00 94.00 112 ASN A CA 1
ATOM 872 C C . ASN A 1 112 ? 4.182 22.423 -7.532 1.00 94.00 112 ASN A C 1
ATOM 874 O O . ASN A 1 112 ? 5.082 21.782 -8.073 1.00 94.00 112 ASN A O 1
ATOM 878 N N . HIS A 1 113 ? 3.158 22.951 -8.200 1.00 93.38 113 HIS A N 1
ATOM 879 C CA . HIS A 1 113 ? 3.027 22.880 -9.657 1.00 93.38 113 HIS A CA 1
ATOM 880 C C . HIS A 1 113 ? 3.777 24.002 -10.389 1.00 93.38 113 HIS A C 1
ATOM 882 O O . HIS A 1 113 ? 3.956 23.902 -11.599 1.00 93.38 113 HIS A O 1
ATOM 888 N N . ASP A 1 114 ? 4.258 25.010 -9.658 1.00 95.75 114 ASP A N 1
ATOM 889 C CA . ASP A 1 114 ? 4.919 26.201 -10.203 1.00 95.75 114 ASP A CA 1
ATOM 890 C C . ASP A 1 114 ? 6.451 26.146 -10.046 1.00 95.75 114 ASP A C 1
ATOM 892 O O . ASP A 1 114 ? 7.150 27.127 -10.292 1.00 95.75 114 ASP A O 1
ATOM 896 N N . PHE A 1 115 ? 6.999 25.017 -9.581 1.00 94.12 115 PHE A N 1
ATOM 897 C CA . PHE A 1 115 ? 8.442 24.850 -9.418 1.00 94.12 115 PHE A CA 1
ATOM 898 C C . PHE A 1 115 ? 9.140 24.735 -10.780 1.00 94.12 115 PHE A C 1
ATOM 900 O O . PHE A 1 115 ? 8.856 23.819 -11.551 1.00 94.12 115 PHE A O 1
ATOM 907 N N . GLU A 1 116 ? 10.100 25.622 -11.040 1.00 95.50 116 GLU A N 1
ATOM 908 C CA . GLU A 1 116 ? 10.896 25.644 -12.267 1.00 95.50 116 GLU A CA 1
ATOM 909 C C . GLU A 1 116 ? 12.394 25.562 -11.946 1.00 95.50 116 GLU A C 1
ATOM 911 O O . GLU A 1 116 ? 12.905 26.284 -11.089 1.00 95.50 116 GLU A O 1
ATOM 916 N N . ILE A 1 117 ? 13.106 24.693 -12.668 1.00 94.50 117 ILE A N 1
ATOM 917 C CA . ILE A 1 117 ? 14.570 24.702 -12.757 1.00 94.50 117 ILE A CA 1
ATOM 918 C C . ILE A 1 117 ? 14.905 25.059 -14.208 1.00 94.50 117 ILE A C 1
ATOM 920 O O . ILE A 1 117 ? 14.697 24.219 -15.090 1.00 94.50 117 ILE A O 1
ATOM 924 N N . PRO A 1 118 ? 15.393 26.280 -14.486 1.00 96.31 118 PRO A N 1
ATOM 925 C CA . PRO A 1 118 ? 15.772 26.666 -15.836 1.00 96.31 118 PRO A CA 1
ATOM 926 C C . PRO A 1 118 ? 16.864 25.748 -16.409 1.00 96.31 118 PRO A C 1
ATOM 928 O O . PRO A 1 118 ? 17.682 25.209 -15.656 1.00 96.31 118 PRO A O 1
ATOM 931 N N . PRO A 1 119 ? 16.943 25.588 -17.742 1.00 96.25 119 PRO A N 1
ATOM 932 C CA . PRO A 1 119 ? 18.057 24.885 -18.367 1.00 96.25 119 PRO A CA 1
ATOM 933 C C . PRO A 1 119 ? 19.407 25.469 -17.920 1.00 96.25 119 PRO A C 1
ATOM 935 O O . PRO A 1 119 ? 19.605 26.680 -17.984 1.00 96.25 119 PRO A O 1
ATOM 938 N N . HIS A 1 120 ? 20.343 24.601 -17.523 1.00 94.88 120 HIS A N 1
ATOM 939 C CA . HIS A 1 120 ? 21.704 24.956 -17.080 1.00 94.88 120 HIS A CA 1
ATOM 940 C C . HIS A 1 120 ? 21.827 25.725 -15.747 1.00 94.88 120 HIS A C 1
ATOM 942 O O . HIS A 1 120 ? 22.887 26.302 -15.502 1.00 94.88 120 HIS A O 1
ATOM 948 N N . ALA A 1 121 ? 20.785 25.742 -14.908 1.00 87.81 121 ALA A N 1
ATOM 949 C CA . ALA A 1 121 ? 20.873 26.239 -13.530 1.00 87.81 121 ALA A CA 1
ATOM 950 C C . ALA A 1 121 ? 21.763 25.365 -12.624 1.00 87.81 121 ALA A C 1
ATOM 952 O O . ALA A 1 121 ? 21.895 24.148 -12.903 1.00 87.81 121 ALA A O 1
#

Mean predicted aligned error: 4.15 Å

Radius of gyration: 16.95 Å; Cα contacts (8 Å, |Δi|>4): 229; chains: 1; bounding box: 40×41×42 Å

Sequence (121 aa):
VVDPKFTEDKWVTGTQIVPGNRAVVHHCIVFVRPPDGKDYRGLGWIAGYVPGQRSVHMPEGYARKVPAGSQFVFQMHYTPNGIAQEDLTKMGLLLIDEKDVTHEVSTLVAINHDFEIPPHA

Foldseek 3Di:
DAWPQFQAKWWFQWKDKDKQDPVWFQKKWKFKQDQVRDDDPAPRTDDMDHPPDDIDGHPWLETEIRGGRIGIDIDTGTDDPPDDDDIDMDMDTDTDDPVRHPHHDDDHDDDDPPDDDDPPD